Protein AF-A0A1F7IDF3-F1 (afdb_monomer)

pLDDT: mean 86.46, std 14.97, range [34.62, 97.94]

Radius of gyration: 19.59 Å; Cα contacts (8 Å, |Δi|>4): 102; chains: 1; bounding box: 46×34×52 Å

Solvent-accessible surface area (backbone atoms only — not comparable to full-atom values): 6816 Å² total; per-residue (Å²): 136,80,85,79,77,72,81,76,72,79,86,54,72,82,80,49,57,68,69,58,49,50,60,48,67,75,66,58,56,60,49,77,40,57,57,42,55,68,70,51,18,55,58,47,17,60,77,42,72,63,75,46,52,40,68,56,39,48,61,40,50,91,52,31,35,45,35,27,45,48,55,98,88,42,69,49,77,63,46,79,49,73,57,82,72,83,75,90,77,84,68,91,49,61,66,59,52,54,51,53,47,42,72,75,70,50,72,89,126

Mean predicted aligned error: 9.03 Å

Foldseek 3Di:
DDPPPPPPPQDALVVDDPVVSCVCLVPDQKDKAAAHDLRNLVVVCVSLVVPDHSVRSNPHDVQKMWMWHQDPNDIDRIDIDGHDDDPPDDDPCVVVVVVVCCVVPNDDD

Nearest PDB structures (foldseek):
  7wrx-assembly1_J  TM=6.815E-01  e=1.383E+00  Deinococcus radiodurans
  4kft-assembly1_A  TM=6.205E-01  e=7.708E-01  Sulfolobus turreted icosahedral virus 2
  1vgg-assembly1_F  TM=3.070E-01  e=1.575E+00  Thermus thermophilus HB8
  3fqj-assembly1_A  TM=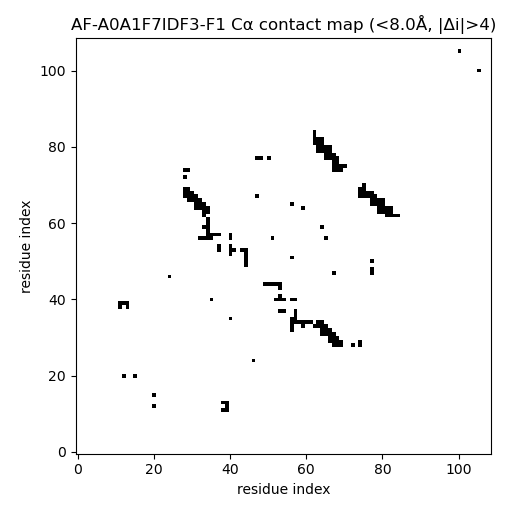3.968E-01  e=2.827E+00  Mus musculus
  8rkv-assembly1_R  TM=2.920E-01  e=4.174E+00  Scytonema hofmannii

Structure (mmCIF, N/CA/C/O backbone):
data_AF-A0A1F7IDF3-F1
#
_entry.id   AF-A0A1F7IDF3-F1
#
loop_
_atom_site.group_PDB
_atom_site.id
_atom_site.type_symbol
_atom_site.label_atom_id
_atom_site.label_alt_id
_atom_site.label_comp_id
_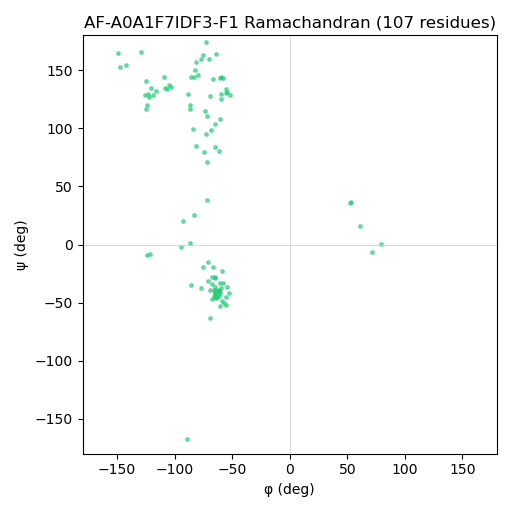atom_site.label_asym_id
_atom_site.label_entity_id
_atom_site.label_seq_id
_atom_site.pdbx_PDB_ins_code
_atom_site.Cartn_x
_atom_site.Cartn_y
_atom_site.Cartn_z
_atom_site.occupancy
_atom_site.B_iso_or_equiv
_atom_site.auth_seq_id
_atom_site.auth_comp_id
_atom_site.auth_asym_id
_atom_site.auth_atom_id
_atom_site.pdbx_PDB_model_num
ATOM 1 N N . MET A 1 1 ? -26.137 -0.346 21.842 1.00 35.53 1 MET A N 1
ATOM 2 C CA . MET A 1 1 ? -26.008 -0.117 20.389 1.00 35.53 1 MET A CA 1
ATOM 3 C C . MET A 1 1 ? -25.237 1.184 20.217 1.00 35.53 1 MET A C 1
ATOM 5 O O . MET A 1 1 ? -25.797 2.235 20.478 1.00 35.53 1 MET A O 1
ATOM 9 N N . PHE A 1 2 ? -23.928 1.124 19.957 1.00 34.62 2 PHE A N 1
ATOM 10 C CA . PHE A 1 2 ? -23.148 2.332 19.661 1.00 34.62 2 PHE A CA 1
ATOM 11 C C . PHE A 1 2 ? -23.269 2.585 18.158 1.00 34.62 2 PHE A C 1
ATOM 13 O O . PHE A 1 2 ? -22.876 1.697 17.397 1.00 34.62 2 PHE A O 1
ATOM 20 N N . PRO A 1 3 ? -23.807 3.729 17.709 1.00 42.53 3 PRO A N 1
ATOM 21 C CA . PRO A 1 3 ? -23.742 4.086 16.307 1.00 42.53 3 PRO A CA 1
ATOM 22 C C . PRO A 1 3 ? -22.290 4.482 16.040 1.00 42.53 3 PRO A C 1
ATOM 24 O O . PRO A 1 3 ? -21.857 5.589 16.343 1.00 42.53 3 PRO A O 1
ATOM 27 N N . CYS A 1 4 ? -21.492 3.535 15.552 1.00 42.75 4 CYS A N 1
ATOM 28 C CA . CYS A 1 4 ? -20.179 3.838 15.008 1.00 42.75 4 CYS A CA 1
ATOM 29 C C . CYS A 1 4 ? -20.417 4.485 13.642 1.00 42.75 4 CYS A C 1
ATOM 31 O O . CYS A 1 4 ? -20.363 3.820 12.610 1.00 42.75 4 CYS A O 1
ATOM 33 N N . GLY A 1 5 ? -20.763 5.773 13.657 1.00 45.16 5 GLY A N 1
ATOM 34 C CA . GLY A 1 5 ? -20.635 6.635 12.494 1.00 45.16 5 GLY A CA 1
ATOM 35 C C . GLY A 1 5 ? -19.150 6.741 12.187 1.00 45.16 5 GLY A C 1
ATOM 36 O O . GLY A 1 5 ? -18.471 7.635 12.684 1.00 45.16 5 GLY A O 1
ATOM 37 N N . ARG A 1 6 ? -18.622 5.761 11.450 1.00 46.44 6 ARG A N 1
ATOM 38 C CA . ARG A 1 6 ? -17.341 5.916 10.779 1.00 46.44 6 ARG A CA 1
ATOM 39 C C . ARG A 1 6 ? -17.597 6.938 9.690 1.00 46.44 6 ARG A C 1
ATOM 41 O O . ARG A 1 6 ? -18.159 6.615 8.650 1.00 46.44 6 ARG A O 1
ATOM 48 N N . ASP A 1 7 ? -17.231 8.174 9.990 1.00 39.81 7 ASP A N 1
ATOM 49 C CA . ASP A 1 7 ? -16.942 9.185 8.989 1.00 39.81 7 ASP A CA 1
ATOM 50 C C . ASP A 1 7 ? -15.750 8.634 8.190 1.00 39.81 7 ASP A C 1
ATOM 52 O O . ASP A 1 7 ? -14.586 8.856 8.522 1.00 39.81 7 ASP A O 1
ATOM 56 N N . HIS A 1 8 ? -16.048 7.737 7.245 1.00 51.16 8 HIS A N 1
ATOM 57 C CA . HIS A 1 8 ? -15.093 7.126 6.334 1.00 51.16 8 HIS A CA 1
ATOM 58 C C . HIS A 1 8 ? -14.675 8.209 5.349 1.00 51.16 8 HIS A C 1
ATOM 60 O O . HIS A 1 8 ? -15.079 8.207 4.192 1.00 51.16 8 HIS A O 1
ATOM 66 N N . ARG A 1 9 ? -13.899 9.183 5.824 1.00 50.22 9 ARG A N 1
ATOM 67 C CA . ARG A 1 9 ? -13.144 10.028 4.918 1.00 50.22 9 ARG A CA 1
ATOM 68 C C . ARG A 1 9 ? -12.141 9.114 4.242 1.00 50.22 9 ARG A C 1
ATOM 70 O O . ARG A 1 9 ? -11.180 8.669 4.867 1.00 50.22 9 ARG A O 1
ATOM 77 N N . GLU A 1 10 ? -12.435 8.772 2.998 1.00 61.22 10 GLU A N 1
ATOM 78 C CA . GLU A 1 10 ? -11.466 8.161 2.107 1.00 61.22 10 GLU A CA 1
ATOM 79 C C . GLU A 1 10 ? -10.322 9.167 1.961 1.00 61.22 10 GLU A C 1
ATOM 81 O O . GLU A 1 10 ? -10.489 10.265 1.422 1.00 61.22 10 GLU A O 1
ATOM 86 N N . LEU A 1 11 ? -9.190 8.835 2.579 1.00 68.38 11 LEU A N 1
ATOM 87 C CA . LEU A 1 11 ? -7.961 9.600 2.456 1.00 68.38 11 LEU A CA 1
ATOM 88 C C . LEU A 1 11 ? -7.410 9.315 1.064 1.00 68.38 11 LEU A C 1
ATOM 90 O O . LEU A 1 11 ? -7.058 8.176 0.773 1.00 68.38 11 LEU A O 1
ATOM 94 N N . GLN A 1 12 ? -7.375 10.346 0.229 1.00 77.12 12 GLN A N 1
ATOM 95 C CA . GLN A 1 12 ? -6.849 10.286 -1.132 1.00 77.12 12 GLN A CA 1
ATOM 96 C C . GLN A 1 12 ? -5.535 11.054 -1.181 1.00 77.12 12 GLN A C 1
ATOM 98 O O . GLN A 1 12 ? -5.400 12.101 -0.540 1.00 77.12 12 GLN A O 1
ATOM 103 N N . VAL A 1 13 ? -4.584 10.574 -1.974 1.00 83.75 13 VAL A N 1
ATOM 104 C CA . VAL A 1 13 ? -3.277 11.220 -2.154 1.00 83.75 13 VAL A CA 1
ATOM 105 C C . VAL A 1 13 ? -3.446 12.628 -2.735 1.00 83.75 13 VAL A C 1
ATOM 107 O O . VAL A 1 13 ? -2.733 13.547 -2.339 1.00 83.75 13 VAL A O 1
ATOM 110 N N . GLU A 1 14 ? -4.456 12.831 -3.585 1.00 82.62 14 GLU A N 1
ATOM 111 C CA . GLU A 1 14 ? -4.803 14.125 -4.195 1.00 82.62 14 GLU A CA 1
ATOM 112 C C . GLU A 1 14 ? -5.132 15.238 -3.189 1.00 82.62 14 GLU A C 1
ATOM 114 O O . GLU A 1 14 ? -5.035 16.415 -3.529 1.00 82.62 14 GLU A O 1
ATOM 119 N N . GLN A 1 15 ? -5.525 14.897 -1.957 1.00 85.38 15 GLN A N 1
ATOM 120 C CA . GLN A 1 15 ? -5.815 15.894 -0.917 1.00 85.38 15 GLN A CA 1
ATOM 121 C C . GLN A 1 15 ? -4.543 16.590 -0.408 1.00 85.38 15 GLN A C 1
ATOM 123 O O . GLN A 1 15 ? -4.634 17.620 0.260 1.00 85.38 15 GLN A O 1
ATOM 128 N N . LEU A 1 16 ? -3.366 16.030 -0.700 1.00 87.88 16 LEU A N 1
ATOM 129 C CA . LEU A 1 16 ? -2.074 16.615 -0.367 1.00 87.88 16 LEU A CA 1
ATOM 130 C C . LEU A 1 16 ? -1.635 17.597 -1.455 1.00 87.88 16 LEU A C 1
ATOM 132 O O . LEU A 1 16 ? -1.817 17.351 -2.646 1.00 87.88 16 LEU A O 1
ATOM 136 N N . GLU A 1 17 ? -0.979 18.684 -1.058 1.00 92.50 17 GLU A N 1
ATOM 137 C CA . GLU A 1 17 ? -0.333 19.592 -2.008 1.00 92.50 17 GLU A CA 1
ATOM 138 C C . GLU A 1 17 ? 0.740 18.856 -2.827 1.00 92.50 17 GLU A C 1
ATOM 140 O O . GLU A 1 17 ? 1.454 17.991 -2.314 1.00 92.50 17 GLU A O 1
ATOM 145 N N . LEU A 1 18 ? 0.890 19.216 -4.106 1.00 89.81 18 LEU A N 1
ATOM 146 C CA . LEU A 1 18 ? 1.792 18.521 -5.038 1.00 89.81 18 LEU A CA 1
ATOM 147 C C . LEU A 1 18 ? 3.253 18.486 -4.568 1.00 89.81 18 LEU A C 1
ATOM 149 O O . LEU A 1 18 ? 3.965 17.522 -4.844 1.00 89.81 18 LEU A O 1
ATOM 153 N N . GLU A 1 19 ? 3.718 19.525 -3.875 1.00 93.06 19 GLU A N 1
ATOM 154 C CA . GLU A 1 19 ? 5.073 19.567 -3.317 1.00 93.06 19 GLU A CA 1
ATOM 155 C C . GLU A 1 19 ? 5.266 18.494 -2.240 1.00 93.06 19 GLU A C 1
ATOM 157 O O . GLU A 1 19 ? 6.266 17.776 -2.250 1.00 93.06 19 GLU A O 1
ATOM 162 N N . ILE A 1 20 ? 4.264 18.318 -1.376 1.00 91.62 20 ILE A N 1
ATOM 163 C CA . ILE A 1 20 ? 4.262 17.295 -0.328 1.00 91.62 20 ILE A CA 1
ATOM 164 C C . ILE A 1 20 ? 4.228 15.903 -0.958 1.00 91.62 20 ILE A C 1
ATOM 166 O O . ILE A 1 20 ? 5.006 15.039 -0.560 1.00 91.62 20 ILE A O 1
ATOM 170 N N . GLN A 1 21 ? 3.383 15.689 -1.972 1.00 90.38 21 GLN A N 1
ATOM 171 C CA . GLN A 1 21 ? 3.331 14.410 -2.686 1.00 90.38 21 GLN A CA 1
ATOM 172 C C . GLN A 1 21 ? 4.704 14.045 -3.263 1.00 90.38 21 GLN A C 1
ATOM 174 O O . GLN A 1 21 ? 5.220 12.962 -2.994 1.00 90.38 21 GLN A O 1
ATOM 179 N N . LYS A 1 22 ? 5.343 14.973 -3.989 1.00 90.50 22 LYS A N 1
ATOM 180 C CA . LYS A 1 22 ? 6.683 14.767 -4.560 1.00 90.50 22 LYS A CA 1
ATOM 181 C C . LYS A 1 22 ? 7.736 14.496 -3.488 1.00 90.50 22 LYS A C 1
ATOM 183 O O . LYS A 1 22 ? 8.577 13.623 -3.678 1.00 90.50 22 LYS A O 1
ATOM 188 N N . ALA A 1 23 ? 7.692 15.219 -2.371 1.00 92.88 23 ALA A N 1
ATOM 189 C CA . ALA A 1 23 ? 8.626 15.023 -1.267 1.00 92.88 23 ALA A CA 1
ATOM 190 C C . ALA A 1 23 ? 8.471 13.641 -0.609 1.00 92.88 23 ALA A C 1
ATOM 192 O O . ALA A 1 23 ? 9.472 13.039 -0.218 1.00 92.88 23 ALA A O 1
ATOM 193 N N . ILE A 1 24 ? 7.240 13.131 -0.508 1.00 90.56 24 ILE A N 1
ATOM 194 C CA . ILE A 1 24 ? 6.957 11.786 0.000 1.00 90.56 24 ILE A CA 1
ATOM 195 C C . ILE A 1 24 ? 7.453 10.743 -1.007 1.00 90.56 24 ILE A C 1
ATOM 197 O O . ILE A 1 24 ? 8.378 9.995 -0.697 1.00 90.56 24 ILE A O 1
ATOM 201 N N . PHE A 1 25 ? 6.904 10.715 -2.223 1.00 89.94 25 PHE A N 1
ATOM 202 C CA . PHE A 1 25 ? 7.216 9.663 -3.198 1.00 89.94 25 PHE A CA 1
ATOM 203 C C . PHE A 1 25 ? 8.675 9.680 -3.668 1.00 89.94 25 PHE A C 1
ATOM 205 O O . PHE A 1 25 ? 9.249 8.624 -3.909 1.00 89.94 25 PHE A O 1
ATOM 212 N N . GLY A 1 26 ? 9.331 10.844 -3.684 1.00 87.50 26 GLY A N 1
ATOM 213 C CA . GLY A 1 26 ? 10.754 10.945 -4.013 1.00 87.50 26 GLY A CA 1
ATOM 214 C C . GLY A 1 26 ? 11.699 10.296 -2.994 1.00 87.50 26 GLY A C 1
ATOM 215 O O . GLY A 1 26 ? 12.844 10.013 -3.337 1.00 87.50 26 GLY A O 1
ATOM 216 N N . ASN A 1 27 ? 11.245 10.052 -1.758 1.00 88.88 27 ASN A N 1
ATOM 217 C CA . ASN A 1 27 ? 12.083 9.529 -0.669 1.00 88.88 27 ASN A CA 1
ATOM 218 C C . ASN A 1 27 ? 11.584 8.201 -0.077 1.00 88.88 27 ASN A C 1
ATOM 220 O O . ASN A 1 27 ? 12.269 7.598 0.754 1.00 88.88 27 ASN A O 1
ATOM 224 N N . VAL A 1 28 ? 10.391 7.740 -0.454 1.00 89.69 28 VAL A N 1
ATOM 225 C CA . VAL A 1 28 ? 9.834 6.483 0.055 1.00 89.69 28 VAL A CA 1
ATOM 226 C C . VAL A 1 28 ? 10.599 5.300 -0.541 1.00 89.69 28 VAL A C 1
ATOM 228 O O . VAL A 1 28 ? 10.485 4.98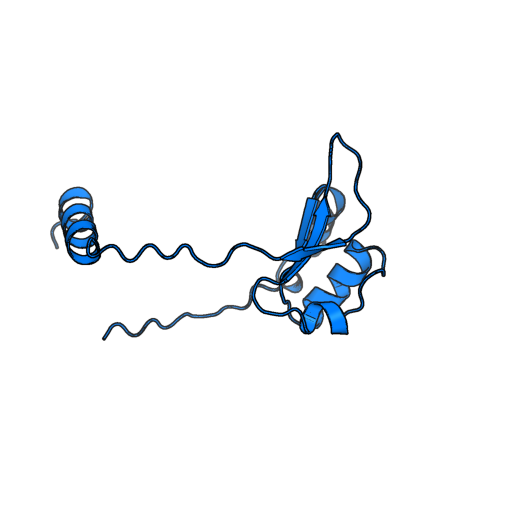8 -1.722 1.00 89.69 28 VAL A O 1
ATOM 231 N N . GLY A 1 29 ? 11.367 4.609 0.306 1.00 88.88 29 GLY A N 1
ATOM 232 C CA . GLY A 1 29 ? 12.082 3.390 -0.086 1.00 88.88 29 GLY A CA 1
ATOM 233 C C . GLY A 1 29 ? 11.179 2.155 -0.173 1.00 88.88 29 GLY A C 1
ATOM 234 O O . GLY A 1 29 ? 11.349 1.328 -1.063 1.00 88.88 29 GLY A O 1
ATOM 235 N N . SER A 1 30 ? 10.206 2.034 0.733 1.00 94.81 30 SER A N 1
ATOM 236 C CA . SER A 1 30 ? 9.268 0.908 0.767 1.00 94.81 30 SER A CA 1
ATOM 237 C C . SER A 1 30 ? 7.833 1.401 0.655 1.00 94.81 30 SER A C 1
ATOM 239 O O . SER A 1 30 ? 7.402 2.228 1.455 1.00 94.81 30 SER A O 1
ATOM 241 N N . LEU A 1 31 ? 7.084 0.852 -0.294 1.00 95.38 31 LEU A N 1
ATOM 242 C CA . LEU A 1 31 ? 5.693 1.177 -0.567 1.00 95.38 31 LEU A CA 1
ATOM 243 C C . LEU A 1 31 ? 4.828 -0.077 -0.422 1.00 95.38 31 LEU A C 1
ATOM 245 O O . LEU A 1 31 ? 5.171 -1.141 -0.936 1.00 95.38 31 LEU A O 1
ATOM 249 N N . ILE A 1 32 ? 3.696 0.067 0.260 1.00 96.31 32 ILE A N 1
ATOM 250 C CA . ILE A 1 32 ? 2.646 -0.946 0.360 1.00 96.31 32 ILE A CA 1
ATOM 251 C C . ILE A 1 32 ? 1.325 -0.318 -0.071 1.00 96.31 32 ILE A C 1
ATOM 253 O O . ILE A 1 32 ? 0.947 0.735 0.437 1.00 96.31 32 ILE A O 1
ATOM 257 N N . SER A 1 33 ? 0.621 -0.976 -0.986 1.00 95.62 33 SER A N 1
ATOM 258 C CA . SER A 1 33 ? -0.729 -0.603 -1.398 1.00 95.62 33 SER A CA 1
ATOM 259 C C . SER A 1 33 ? -1.688 -1.739 -1.086 1.00 95.62 33 SER A C 1
ATOM 261 O O . SER A 1 33 ? -1.454 -2.875 -1.489 1.00 95.62 33 SER A O 1
ATOM 263 N N . PHE A 1 34 ? -2.776 -1.418 -0.394 1.00 95.50 34 PHE A N 1
ATOM 264 C CA . PHE A 1 34 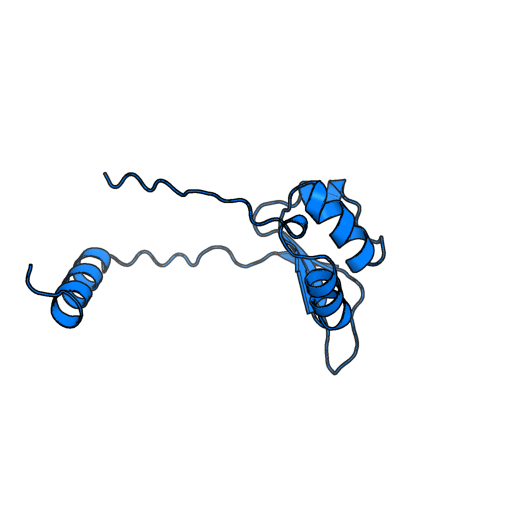? -3.972 -2.261 -0.338 1.00 95.50 34 PHE A CA 1
ATOM 265 C C . PHE A 1 34 ? -4.898 -1.870 -1.496 1.00 95.50 34 PHE A C 1
ATOM 267 O O .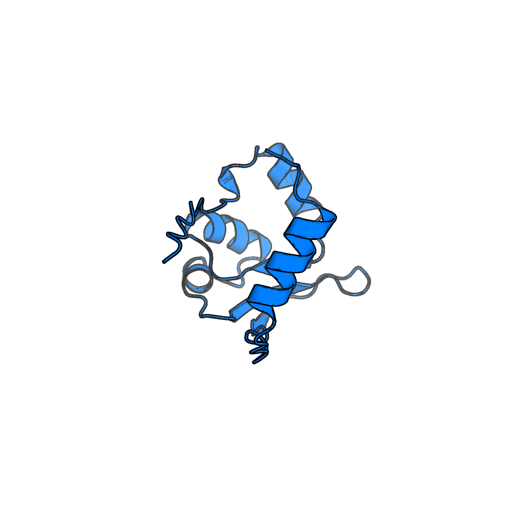 PHE A 1 34 ? -4.484 -1.130 -2.391 1.00 95.50 34 PHE A O 1
ATOM 274 N N . VAL A 1 35 ? -6.149 -2.331 -1.469 1.00 95.00 35 VAL A N 1
ATOM 275 C CA . VAL A 1 35 ? -7.188 -1.796 -2.353 1.00 95.00 35 VAL A CA 1
ATOM 276 C C . VAL A 1 35 ? -7.302 -0.281 -2.184 1.00 95.00 35 VAL A C 1
ATOM 278 O O . VAL A 1 35 ? -7.387 0.235 -1.066 1.00 95.00 35 VAL A O 1
ATOM 281 N N . VAL A 1 36 ? -7.283 0.420 -3.309 1.00 93.94 36 VAL A N 1
ATOM 282 C CA . VAL A 1 36 ? -7.343 1.882 -3.403 1.00 93.94 36 VAL A CA 1
ATOM 283 C C . VAL A 1 36 ? -8.424 2.300 -4.396 1.00 93.94 36 VAL A C 1
ATOM 285 O O . VAL A 1 36 ? -8.927 1.481 -5.164 1.00 93.94 36 VAL A O 1
ATOM 288 N N . GLY A 1 37 ? -8.802 3.579 -4.383 1.00 92.75 37 GLY A N 1
ATOM 289 C CA . GLY A 1 37 ? -9.689 4.143 -5.400 1.00 92.75 37 GLY A CA 1
ATOM 290 C C . GLY A 1 37 ? -8.971 4.370 -6.735 1.00 92.75 37 GLY A C 1
ATOM 291 O O . GLY A 1 37 ? -7.747 4.455 -6.783 1.00 92.75 37 GLY A O 1
ATOM 292 N N . ALA A 1 38 ? -9.739 4.539 -7.818 1.00 90.94 38 ALA A N 1
ATOM 293 C CA . ALA A 1 38 ? -9.201 4.716 -9.176 1.00 90.94 38 ALA A CA 1
ATOM 294 C C . ALA A 1 38 ? -8.188 5.870 -9.297 1.00 90.94 38 ALA A C 1
ATOM 296 O O . ALA A 1 38 ? -7.191 5.756 -9.998 1.00 90.94 38 ALA A O 1
ATOM 297 N N . ARG A 1 39 ? -8.408 6.971 -8.570 1.00 89.88 39 ARG A N 1
ATOM 298 C CA . ARG A 1 39 ? -7.511 8.135 -8.610 1.00 89.88 39 ARG A CA 1
ATOM 299 C C . ARG A 1 39 ? -6.142 7.851 -7.999 1.00 89.88 39 ARG A C 1
ATOM 301 O O . ARG A 1 39 ? -5.122 8.149 -8.610 1.00 89.88 39 ARG A O 1
ATOM 308 N N . ASP A 1 40 ? -6.119 7.230 -6.822 1.00 93.25 40 ASP A N 1
ATOM 309 C CA . ASP A 1 40 ? -4.865 6.840 -6.173 1.00 93.25 40 ASP A CA 1
ATOM 310 C C . ASP A 1 40 ? -4.164 5.724 -6.967 1.00 93.25 40 ASP A C 1
ATOM 312 O O . ASP A 1 40 ? -2.939 5.713 -7.068 1.00 93.25 40 ASP A O 1
ATOM 316 N N . ALA A 1 41 ? -4.932 4.822 -7.591 1.00 94.75 41 ALA A N 1
ATOM 317 C CA . ALA A 1 41 ? -4.406 3.759 -8.446 1.00 94.75 41 ALA A CA 1
ATOM 318 C C . ALA A 1 41 ? -3.614 4.305 -9.647 1.00 94.75 41 ALA A C 1
ATOM 320 O O . ALA A 1 41 ? -2.574 3.742 -9.998 1.00 94.75 41 ALA A O 1
ATOM 321 N N . HIS A 1 42 ? -4.057 5.420 -10.236 1.00 93.69 42 HIS A N 1
ATOM 322 C CA . HIS A 1 42 ? -3.343 6.086 -11.327 1.00 93.69 42 HIS A CA 1
ATOM 323 C C . HIS A 1 42 ? -1.929 6.509 -10.909 1.00 93.69 42 HIS A C 1
ATOM 325 O O . HIS A 1 42 ? -0.953 6.181 -11.579 1.00 93.69 42 HIS A O 1
ATOM 331 N N . LEU A 1 43 ? -1.795 7.168 -9.754 1.00 92.94 43 LEU A N 1
ATOM 332 C CA . LEU A 1 43 ? -0.493 7.576 -9.214 1.00 92.94 43 LEU A CA 1
ATOM 333 C C . LEU A 1 43 ? 0.379 6.362 -8.864 1.00 92.94 43 LEU A C 1
ATOM 335 O O . LEU A 1 43 ? 1.562 6.313 -9.197 1.00 92.94 43 LEU A O 1
ATOM 339 N N . LEU A 1 44 ? -0.219 5.360 -8.219 1.00 94.88 44 LEU A N 1
ATOM 340 C CA . LEU A 1 44 ? 0.489 4.167 -7.763 1.00 94.88 44 LEU A CA 1
ATOM 341 C C . LEU A 1 44 ? 0.995 3.289 -8.911 1.00 94.88 44 LEU A C 1
ATOM 343 O O . LEU A 1 44 ? 2.024 2.636 -8.754 1.00 94.88 44 LEU A O 1
ATOM 347 N N . THR A 1 45 ? 0.330 3.305 -10.067 1.00 95.38 45 THR A N 1
ATOM 348 C CA . THR A 1 45 ? 0.797 2.608 -11.277 1.00 95.38 45 THR A CA 1
ATOM 349 C C . THR A 1 45 ? 2.216 3.052 -11.648 1.00 95.38 45 THR A C 1
ATOM 351 O O . THR A 1 45 ? 3.087 2.211 -11.873 1.00 95.38 45 THR A O 1
ATOM 354 N N . PHE A 1 46 ? 2.497 4.359 -11.613 1.00 93.25 46 PHE A N 1
ATOM 355 C CA . PHE A 1 46 ? 3.838 4.890 -11.881 1.00 93.25 46 PHE A CA 1
ATOM 356 C C . PHE A 1 46 ? 4.834 4.546 -10.770 1.00 93.25 46 PHE A C 1
ATOM 358 O O . PHE A 1 46 ? 5.973 4.170 -11.049 1.00 93.25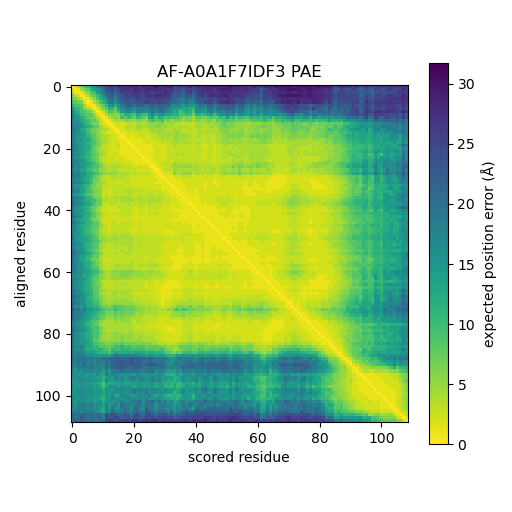 46 PHE A O 1
ATOM 365 N N . GLU A 1 47 ? 4.404 4.595 -9.509 1.00 93.75 47 GLU A N 1
ATOM 366 C CA . GLU A 1 47 ? 5.251 4.213 -8.373 1.00 93.75 47 GLU A CA 1
ATOM 367 C C . GLU A 1 47 ? 5.636 2.727 -8.381 1.00 93.75 47 GLU A C 1
ATOM 369 O O . GLU A 1 47 ? 6.709 2.352 -7.891 1.00 93.75 47 GLU A O 1
ATOM 374 N N . PHE A 1 48 ? 4.796 1.879 -8.972 1.00 95.56 48 PHE A N 1
ATOM 375 C CA . PHE A 1 48 ? 5.070 0.467 -9.224 1.00 95.56 48 PHE A CA 1
ATOM 376 C C . PHE A 1 48 ? 5.664 0.201 -10.616 1.00 95.56 48 PHE A C 1
ATOM 378 O O . PHE A 1 48 ? 5.628 -0.937 -11.085 1.00 95.56 48 PHE A O 1
ATOM 385 N N . ALA A 1 49 ? 6.249 1.220 -11.255 1.00 93.38 49 ALA A N 1
ATOM 386 C CA . ALA A 1 49 ? 6.937 1.114 -12.542 1.00 93.38 49 ALA A CA 1
ATOM 387 C C . ALA A 1 49 ? 6.082 0.457 -13.645 1.00 93.38 49 ALA A C 1
ATOM 389 O O . ALA A 1 49 ? 6.599 -0.311 -14.453 1.00 93.38 49 ALA A O 1
ATOM 390 N N . GLU A 1 50 ? 4.772 0.729 -13.639 1.00 95.06 50 GLU A N 1
ATOM 391 C CA . GLU A 1 50 ? 3.784 0.237 -14.611 1.00 95.06 50 GLU A CA 1
ATOM 392 C C . GLU A 1 50 ? 3.638 -1.298 -14.664 1.00 95.06 50 GLU A C 1
ATOM 394 O O . GLU A 1 50 ? 3.048 -1.840 -15.595 1.00 95.06 50 GLU A O 1
ATOM 399 N N . ILE A 1 51 ? 4.134 -2.019 -13.648 1.00 96.50 51 ILE A N 1
ATOM 400 C CA . ILE A 1 51 ? 3.977 -3.482 -13.544 1.00 96.50 51 ILE A CA 1
ATOM 401 C C . ILE A 1 51 ? 2.527 -3.869 -13.226 1.00 96.50 51 ILE A C 1
ATOM 403 O O . ILE A 1 51 ? 2.071 -4.928 -13.651 1.00 96.50 51 ILE A O 1
ATOM 407 N N . TYR A 1 52 ? 1.816 -3.018 -12.483 1.00 96.62 52 TYR A N 1
ATOM 408 C CA . TYR A 1 52 ? 0.419 -3.217 -12.103 1.00 96.62 52 TYR A CA 1
ATOM 409 C C . TYR A 1 52 ? -0.440 -2.126 -12.714 1.00 96.62 52 TYR A C 1
ATOM 411 O O . TYR A 1 52 ? -0.121 -0.945 -12.588 1.00 96.62 52 TYR A O 1
ATOM 419 N N . SER A 1 53 ? -1.546 -2.523 -13.333 1.00 96.94 53 SER A N 1
ATOM 420 C CA . SER A 1 53 ? -2.535 -1.592 -13.865 1.00 96.94 53 SER A CA 1
ATOM 421 C C . SER A 1 53 ? -3.423 -0.999 -12.769 1.00 96.94 53 SER A C 1
ATOM 423 O O . SER A 1 53 ? -3.627 -1.595 -11.708 1.00 96.94 53 SER A O 1
ATOM 425 N N . GLU A 1 54 ? -4.049 0.142 -13.064 1.00 96.69 54 GLU A N 1
ATOM 426 C CA . GLU A 1 54 ? -5.051 0.749 -12.181 1.00 96.69 54 GLU A CA 1
ATOM 427 C C . GLU A 1 54 ? -6.161 -0.245 -11.812 1.00 96.69 54 GLU A C 1
ATOM 429 O O . GLU A 1 54 ? -6.549 -0.343 -10.649 1.00 96.69 54 GLU A O 1
ATOM 434 N N . ASN A 1 55 ? -6.624 -1.031 -12.793 1.00 96.94 55 ASN A N 1
ATOM 435 C CA . ASN A 1 55 ? -7.669 -2.038 -12.609 1.00 96.94 55 ASN A CA 1
ATOM 436 C C . ASN A 1 55 ? -7.259 -3.128 -11.613 1.00 96.94 55 ASN A C 1
ATOM 438 O O . ASN A 1 55 ? -8.073 -3.544 -10.793 1.00 96.94 55 ASN A O 1
ATOM 442 N N . GLU A 1 56 ? -6.005 -3.576 -11.655 1.00 96.62 56 GLU A N 1
ATOM 443 C CA . GLU A 1 56 ? -5.501 -4.560 -10.698 1.00 96.62 56 GLU A CA 1
ATOM 444 C C . GLU A 1 56 ? -5.485 -3.980 -9.283 1.00 96.62 56 GLU A C 1
ATOM 446 O O . GLU A 1 56 ? -6.001 -4.614 -8.364 1.00 96.62 56 GLU A O 1
ATOM 451 N N . LEU A 1 57 ? -5.010 -2.741 -9.118 1.00 96.75 57 LEU A N 1
ATOM 452 C CA . LEU A 1 57 ? -4.921 -2.069 -7.817 1.00 96.75 57 LEU A CA 1
ATOM 453 C C . LEU A 1 57 ? -6.295 -1.790 -7.181 1.00 96.75 57 LEU A C 1
ATOM 455 O O . LEU A 1 57 ? -6.459 -1.971 -5.972 1.00 96.75 57 LEU A O 1
ATOM 459 N N . VAL A 1 58 ? -7.302 -1.397 -7.970 1.00 96.69 58 VAL A N 1
ATOM 460 C CA . VAL A 1 58 ? -8.678 -1.190 -7.464 1.00 96.69 58 VAL A CA 1
ATOM 461 C C . VAL A 1 58 ? -9.423 -2.500 -7.202 1.00 96.69 58 VAL A C 1
ATOM 463 O O . VAL A 1 58 ? -10.422 -2.508 -6.485 1.00 96.69 58 VAL A O 1
ATOM 466 N N . SER A 1 59 ? -8.963 -3.608 -7.791 1.00 96.44 59 SER A N 1
ATOM 467 C CA . SER A 1 59 ? -9.589 -4.928 -7.654 1.00 96.44 59 SER A CA 1
ATOM 468 C C . SER A 1 59 ? -8.980 -5.799 -6.554 1.00 96.44 59 SER A C 1
ATOM 470 O O . SER A 1 59 ? -9.487 -6.898 -6.320 1.00 96.44 59 SER A O 1
ATOM 472 N N . LEU A 1 60 ? -7.931 -5.318 -5.870 1.00 96.44 60 LEU A N 1
ATOM 473 C CA . LEU A 1 60 ? -7.262 -6.053 -4.797 1.00 96.44 60 LEU A CA 1
ATOM 474 C C . LEU A 1 60 ? -8.267 -6.553 -3.754 1.00 96.44 60 LEU A C 1
ATOM 476 O O . LEU A 1 60 ? -9.093 -5.810 -3.215 1.00 96.44 60 LEU A O 1
ATOM 480 N N . GLY A 1 61 ? -8.173 -7.844 -3.458 1.00 95.00 61 GLY A N 1
ATOM 481 C CA . GLY A 1 61 ? -9.015 -8.513 -2.495 1.00 95.00 61 GLY A CA 1
ATOM 482 C C . GLY A 1 61 ? -8.684 -8.145 -1.053 1.00 95.00 61 GLY A C 1
ATOM 483 O O . GLY A 1 61 ? -7.709 -7.471 -0.709 1.00 95.00 61 GLY A O 1
ATOM 484 N N . LYS A 1 62 ? -9.518 -8.648 -0.143 1.00 91.88 62 LYS A N 1
ATOM 485 C CA . LYS A 1 62 ? -9.277 -8.496 1.290 1.00 91.88 62 LYS A CA 1
ATOM 486 C C . LYS A 1 62 ? -7.939 -9.141 1.655 1.00 91.88 62 LYS A C 1
ATOM 488 O O . LYS A 1 62 ? -7.732 -10.317 1.380 1.00 91.88 62 LYS A O 1
ATOM 493 N N . TYR A 1 63 ? -7.106 -8.383 2.365 1.00 93.69 63 TYR A N 1
ATOM 494 C CA . TYR A 1 63 ? -5.751 -8.760 2.779 1.00 93.69 63 TYR A CA 1
ATOM 495 C C . TYR A 1 63 ? -4.714 -8.806 1.657 1.00 93.69 63 TYR A C 1
ATOM 497 O O . TYR A 1 63 ? -3.540 -8.967 1.979 1.00 93.69 63 TYR A O 1
ATOM 505 N N . GLU A 1 64 ? -5.099 -8.635 0.395 1.00 96.81 64 GLU A N 1
ATOM 506 C CA . GLU A 1 64 ? -4.157 -8.568 -0.719 1.00 96.81 64 GLU A CA 1
ATOM 507 C C . GLU A 1 64 ? -3.519 -7.185 -0.808 1.00 96.81 64 GLU A C 1
ATOM 509 O O . GLU A 1 64 ? -4.129 -6.163 -0.481 1.00 96.81 64 GLU A O 1
ATOM 514 N N . THR A 1 65 ? -2.255 -7.174 -1.216 1.00 97.38 65 THR A N 1
ATOM 515 C CA . THR A 1 65 ? -1.420 -5.980 -1.286 1.00 97.38 65 THR A CA 1
ATOM 516 C C . THR A 1 65 ? -0.430 -6.076 -2.433 1.00 97.38 65 THR A C 1
ATOM 518 O O . THR A 1 65 ? 0.014 -7.174 -2.769 1.00 97.38 65 THR A O 1
ATOM 521 N N . VAL A 1 66 ? -0.024 -4.928 -2.967 1.00 97.94 66 VAL A N 1
ATOM 522 C CA . VAL A 1 66 ? 1.166 -4.793 -3.815 1.00 97.94 66 VAL A CA 1
ATOM 523 C C . VAL A 1 66 ? 2.255 -4.088 -3.013 1.00 97.94 66 VAL A C 1
ATOM 525 O O . VAL A 1 66 ? 1.995 -3.096 -2.327 1.00 97.94 66 VAL A O 1
ATOM 528 N N . LEU A 1 67 ? 3.475 -4.617 -3.075 1.00 96.56 67 LEU A N 1
ATOM 529 C CA . LEU A 1 67 ? 4.625 -4.156 -2.308 1.00 96.56 67 LEU A CA 1
ATOM 530 C C . LEU A 1 67 ? 5.789 -3.814 -3.223 1.00 96.56 67 LEU A C 1
ATOM 532 O O . LEU A 1 67 ? 6.106 -4.570 -4.132 1.00 96.56 67 LEU A O 1
ATOM 536 N N . LYS A 1 68 ? 6.501 -2.745 -2.895 1.00 95.50 68 LYS A N 1
ATOM 537 C CA . LYS A 1 68 ? 7.854 -2.444 -3.370 1.00 95.50 68 LYS A CA 1
ATOM 538 C C . LYS A 1 68 ? 8.698 -2.242 -2.120 1.00 95.50 68 LYS A C 1
ATOM 540 O O . LYS A 1 68 ? 8.383 -1.351 -1.341 1.00 95.50 68 LYS A O 1
ATOM 545 N N . LEU A 1 69 ? 9.701 -3.075 -1.864 1.00 95.75 69 LEU A N 1
ATOM 546 C CA . LEU A 1 69 ? 10.471 -3.011 -0.617 1.00 95.75 69 LEU A CA 1
ATOM 547 C C . LEU A 1 69 ? 11.871 -2.463 -0.865 1.00 95.75 69 LEU A C 1
ATOM 549 O O . LEU A 1 69 ? 12.563 -2.934 -1.758 1.00 95.75 69 LEU A O 1
ATOM 553 N N . SER A 1 70 ? 12.317 -1.537 -0.023 1.00 95.38 70 SER A N 1
ATOM 554 C CA . SER A 1 70 ? 13.734 -1.221 0.122 1.00 95.38 70 SER A CA 1
ATOM 555 C C . SER A 1 70 ? 14.358 -2.164 1.145 1.00 95.38 70 SER A C 1
ATOM 557 O O . SER A 1 70 ? 13.967 -2.184 2.314 1.00 95.38 70 SER A O 1
ATOM 559 N N . ILE A 1 71 ? 15.307 -2.971 0.681 1.00 93.12 71 ILE A N 1
ATOM 560 C CA . ILE A 1 71 ? 16.065 -3.944 1.464 1.00 93.12 71 ILE A CA 1
ATOM 561 C C . ILE A 1 71 ? 17.539 -3.598 1.270 1.00 93.12 71 ILE A C 1
ATOM 563 O O . ILE A 1 71 ? 18.022 -3.551 0.141 1.00 93.12 71 ILE A O 1
ATOM 567 N N . ASP A 1 72 ? 18.238 -3.289 2.363 1.00 92.19 72 ASP A N 1
ATOM 568 C CA . ASP A 1 72 ? 19.658 -2.904 2.359 1.00 92.19 72 ASP A CA 1
ATOM 569 C C . ASP A 1 72 ? 19.999 -1.762 1.378 1.00 92.19 72 ASP A C 1
ATOM 571 O O . ASP A 1 72 ? 21.058 -1.729 0.754 1.00 92.19 72 ASP A O 1
ATOM 575 N N . GLY A 1 73 ? 19.078 -0.802 1.227 1.00 86.75 73 GLY A N 1
ATOM 576 C CA . GLY A 1 73 ? 19.235 0.349 0.331 1.00 86.75 73 GLY A CA 1
ATOM 577 C C . GLY A 1 73 ? 18.954 0.053 -1.145 1.00 86.75 73 GLY A C 1
ATOM 578 O O . GLY A 1 73 ? 19.025 0.967 -1.965 1.00 86.75 73 GLY A O 1
ATOM 579 N N . MET A 1 74 ? 18.596 -1.185 -1.495 1.00 89.81 74 MET A N 1
ATOM 580 C CA . MET A 1 74 ? 18.147 -1.562 -2.833 1.00 89.81 74 MET A CA 1
ATOM 581 C C . MET A 1 74 ? 16.633 -1.730 -2.863 1.00 89.81 74 MET A C 1
ATOM 583 O O . MET A 1 74 ? 16.045 -2.357 -1.987 1.00 89.81 74 MET A O 1
ATOM 587 N N . THR A 1 75 ? 15.994 -1.186 -3.895 1.00 91.12 75 THR A N 1
ATOM 588 C CA . THR A 1 75 ? 14.546 -1.324 -4.079 1.00 91.12 75 THR A CA 1
ATOM 589 C C . THR A 1 75 ? 14.239 -2.594 -4.869 1.00 91.12 75 THR A C 1
ATOM 591 O O . THR A 1 75 ? 14.831 -2.831 -5.921 1.00 91.12 75 THR A O 1
ATOM 594 N N . SER A 1 76 ? 13.321 -3.415 -4.367 1.00 93.81 76 SER A N 1
ATOM 595 C CA . SER A 1 76 ? 12.842 -4.614 -5.044 1.00 93.81 76 SER A CA 1
ATOM 596 C C . SER A 1 76 ? 11.991 -4.257 -6.263 1.00 93.81 76 SER A C 1
ATOM 598 O O . SER A 1 76 ? 11.386 -3.186 -6.327 1.00 93.81 76 SER A O 1
ATOM 600 N N . ALA A 1 77 ? 11.847 -5.201 -7.194 1.00 94.69 77 ALA A N 1
ATOM 601 C CA . ALA A 1 77 ? 10.723 -5.145 -8.121 1.00 94.69 77 ALA A CA 1
ATOM 602 C C . ALA A 1 77 ? 9.403 -5.210 -7.322 1.00 94.69 77 ALA A C 1
ATOM 604 O O . ALA A 1 77 ? 9.361 -5.910 -6.307 1.00 94.69 77 ALA A O 1
ATOM 605 N N . PRO A 1 78 ? 8.351 -4.489 -7.732 1.00 96.56 78 PRO A N 1
ATOM 606 C CA . PRO A 1 78 ? 7.018 -4.632 -7.162 1.00 96.56 78 PRO A CA 1
ATOM 607 C C . PRO A 1 78 ? 6.481 -6.073 -7.221 1.00 96.56 78 PRO A C 1
ATOM 609 O O . PRO A 1 78 ? 6.549 -6.719 -8.265 1.00 96.56 78 PRO A O 1
ATOM 612 N N . PHE A 1 79 ? 5.921 -6.585 -6.125 1.00 96.81 79 PHE A N 1
ATOM 613 C CA . PHE A 1 79 ? 5.410 -7.959 -6.021 1.00 96.81 79 PHE A CA 1
ATOM 614 C C . PHE A 1 79 ? 4.118 -8.035 -5.187 1.00 96.81 79 PHE A C 1
ATOM 616 O O . PHE A 1 79 ? 3.895 -7.176 -4.326 1.00 96.81 79 PHE A O 1
ATOM 623 N N . PRO A 1 80 ? 3.255 -9.045 -5.411 1.00 97.06 80 PRO A N 1
ATOM 624 C CA . PRO A 1 80 ? 2.020 -9.192 -4.657 1.00 97.06 80 PRO A CA 1
ATOM 625 C C . PRO A 1 80 ? 2.287 -9.881 -3.316 1.00 97.06 80 PRO A C 1
ATOM 627 O O . PRO A 1 80 ? 3.169 -10.733 -3.193 1.00 97.06 80 PRO A O 1
ATOM 630 N N . ALA A 1 81 ? 1.488 -9.559 -2.306 1.00 97.06 81 ALA A N 1
ATOM 631 C CA . ALA A 1 81 ? 1.524 -10.231 -1.015 1.00 97.06 81 ALA A CA 1
ATOM 632 C C . ALA A 1 81 ? 0.154 -10.262 -0.343 1.00 97.06 81 ALA A C 1
ATOM 634 O O . ALA A 1 81 ? -0.75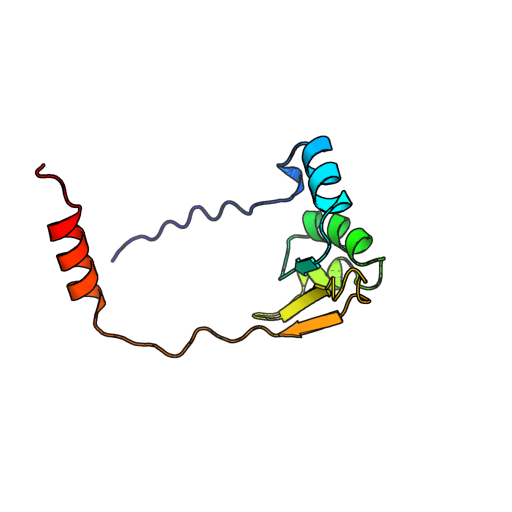4 -9.508 -0.693 1.00 97.06 81 ALA A O 1
ATOM 635 N N . THR A 1 82 ? 0.035 -11.115 0.673 1.00 96.44 82 THR A N 1
ATOM 636 C CA . THR A 1 82 ? -1.170 -11.252 1.490 1.00 96.44 82 THR A CA 1
ATOM 637 C C . THR A 1 82 ? -0.832 -11.011 2.954 1.00 96.44 82 THR A C 1
ATOM 639 O O . THR A 1 82 ? 0.096 -11.601 3.507 1.00 96.44 82 THR A O 1
ATOM 642 N N . THR A 1 83 ? -1.598 -10.137 3.594 1.00 95.19 83 THR A N 1
ATOM 643 C CA . THR A 1 83 ? -1.468 -9.814 5.015 1.00 95.19 83 THR A CA 1
ATOM 644 C C . THR A 1 83 ? -2.168 -10.844 5.894 1.00 95.19 83 THR A C 1
ATOM 646 O O . THR A 1 83 ? -3.083 -11.554 5.474 1.00 95.19 83 THR A O 1
ATOM 649 N N . LEU A 1 84 ? -1.731 -10.933 7.149 1.00 92.62 84 LEU A N 1
ATOM 650 C CA . LEU A 1 84 ? -2.363 -11.820 8.118 1.00 92.62 84 LEU A CA 1
ATOM 651 C C . LEU A 1 84 ? -3.791 -11.342 8.433 1.00 92.62 84 LEU A C 1
ATOM 653 O O . LEU A 1 84 ? -4.026 -10.136 8.567 1.00 92.62 84 LEU A O 1
ATOM 657 N N . PRO A 1 85 ? -4.751 -12.267 8.615 1.00 85.06 85 PRO 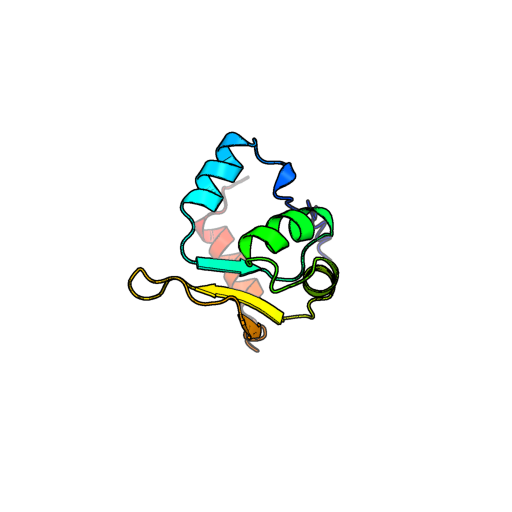A N 1
ATOM 658 C CA . PRO A 1 85 ? -6.070 -11.904 9.102 1.00 85.06 85 PRO A CA 1
ATOM 659 C C . PRO A 1 85 ? -5.979 -11.352 10.528 1.00 85.06 85 PRO A C 1
ATOM 661 O O . PRO A 1 85 ? -4.995 -11.563 11.242 1.00 85.06 85 PRO A O 1
ATOM 664 N N . LEU A 1 86 ? -7.043 -10.676 10.973 1.00 81.00 86 LEU A N 1
ATOM 665 C CA . LEU A 1 86 ? -7.140 -10.260 12.370 1.00 81.00 86 LEU A CA 1
ATOM 666 C C . LEU A 1 86 ? -6.953 -11.489 13.272 1.00 81.00 86 LEU A C 1
ATOM 668 O O . LEU A 1 86 ? -7.615 -12.508 13.039 1.00 81.00 86 LEU A O 1
ATOM 672 N N . PRO A 1 87 ? -6.082 -11.414 14.292 1.00 79.62 87 PRO A N 1
ATOM 673 C CA . PRO A 1 87 ? -5.889 -12.529 15.201 1.00 79.62 87 PRO A CA 1
ATOM 674 C C . PRO A 1 87 ? -7.224 -12.885 15.859 1.00 79.62 87 PRO A C 1
ATOM 676 O O . P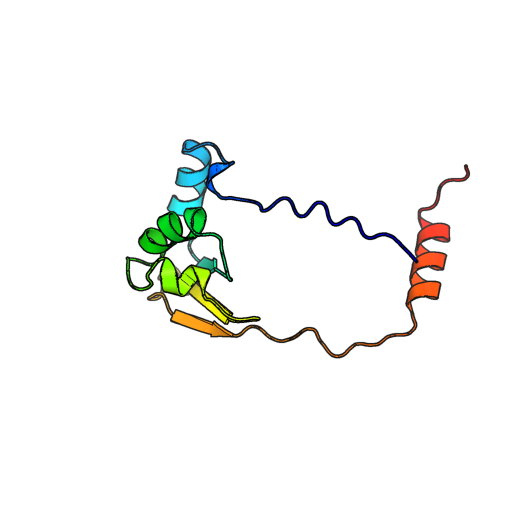RO A 1 87 ? -8.014 -12.002 16.203 1.00 79.62 87 PRO A O 1
ATOM 679 N N . ALA A 1 88 ? -7.469 -14.178 16.074 1.00 78.50 88 ALA A N 1
ATOM 680 C CA . ALA A 1 88 ? -8.686 -14.699 16.701 1.00 78.50 88 ALA A CA 1
ATOM 681 C C . ALA A 1 88 ? -8.752 -14.416 18.221 1.00 78.50 88 ALA A C 1
ATOM 683 O O . ALA A 1 88 ? -9.185 -15.251 19.012 1.00 78.50 88 ALA A O 1
ATOM 684 N N . LEU A 1 89 ? -8.308 -13.237 18.657 1.00 69.00 89 LEU A N 1
ATOM 685 C CA . LEU A 1 89 ? -8.327 -12.802 20.047 1.00 69.00 89 LEU A CA 1
ATOM 686 C C . LEU A 1 89 ? -9.724 -12.286 20.399 1.00 69.00 89 LEU A C 1
ATOM 688 O O . LEU A 1 89 ? -10.000 -11.089 20.361 1.00 69.00 89 LEU A O 1
ATOM 692 N N . LYS A 1 90 ? -10.618 -13.202 20.775 1.00 68.50 90 LYS A N 1
ATOM 693 C CA . LYS A 1 90 ? -11.802 -12.849 21.563 1.00 68.50 90 LYS A CA 1
ATOM 694 C C . LYS A 1 90 ? -11.392 -12.823 23.030 1.00 68.50 90 LYS A C 1
ATOM 696 O O . LYS A 1 90 ? -11.287 -13.871 23.655 1.00 68.50 90 LYS A O 1
ATOM 701 N N . ASN A 1 91 ? -11.129 -11.639 23.575 1.00 74.06 91 ASN A N 1
ATOM 702 C CA . ASN A 1 91 ? -11.058 -11.467 25.022 1.00 74.06 91 ASN A CA 1
ATOM 703 C C . ASN A 1 91 ? -12.325 -10.757 25.519 1.00 74.06 91 ASN A C 1
ATOM 705 O O . ASN A 1 91 ? -12.805 -9.800 24.918 1.00 74.06 91 ASN A O 1
ATOM 709 N N . GLU A 1 92 ? -12.877 -11.218 26.637 1.00 79.69 92 GLU A N 1
ATOM 710 C CA . GLU A 1 92 ? -14.049 -10.605 27.288 1.00 79.69 92 GLU A CA 1
ATOM 711 C C . GLU A 1 92 ? -13.634 -9.426 28.188 1.00 79.69 92 GLU A C 1
ATOM 713 O O . GLU A 1 92 ? -14.287 -9.070 29.160 1.00 79.69 92 GLU A O 1
ATOM 718 N N . ASN A 1 93 ? -12.496 -8.797 27.879 1.00 86.50 93 ASN A N 1
ATOM 719 C CA . ASN A 1 93 ? -11.895 -7.765 28.721 1.00 86.50 93 ASN A CA 1
ATOM 720 C C . ASN A 1 93 ? -12.448 -6.365 28.441 1.00 86.50 93 ASN A C 1
ATOM 722 O O . ASN A 1 93 ? -11.989 -5.402 29.054 1.00 86.50 93 ASN A O 1
ATOM 726 N N . LYS A 1 94 ? -13.408 -6.223 27.522 1.00 85.44 94 LYS A N 1
ATOM 727 C CA . LYS A 1 94 ? -13.930 -4.925 27.087 1.00 85.44 94 LYS A CA 1
ATOM 728 C C . LYS A 1 94 ? -14.438 -4.094 28.266 1.00 85.44 94 LYS A C 1
ATOM 730 O O . LYS A 1 94 ? -14.003 -2.954 28.430 1.00 85.44 94 LYS A O 1
ATOM 735 N N . GLU A 1 95 ? -15.309 -4.651 29.108 1.00 88.88 95 GLU A N 1
ATOM 736 C CA . GLU A 1 95 ? -15.858 -3.950 30.276 1.00 88.88 95 GLU A CA 1
ATOM 737 C C . GLU A 1 95 ? -14.749 -3.560 31.259 1.00 88.88 95 GLU A C 1
ATOM 739 O O . GLU A 1 95 ? -14.728 -2.436 31.767 1.00 88.88 95 GLU A O 1
ATOM 744 N N . LYS A 1 96 ? -13.782 -4.461 31.477 1.00 90.19 96 LYS A N 1
ATOM 745 C CA . LYS A 1 96 ? -12.636 -4.230 32.363 1.00 90.19 96 LYS A CA 1
ATOM 746 C C . LYS A 1 96 ? -11.742 -3.095 31.855 1.00 90.19 96 LYS A C 1
ATOM 748 O O . LYS A 1 96 ? -11.359 -2.233 32.642 1.00 90.19 96 LYS A O 1
ATOM 753 N N . ILE A 1 97 ? -11.450 -3.060 30.553 1.00 90.31 97 ILE A N 1
ATOM 754 C CA . ILE A 1 97 ? -10.645 -2.010 29.912 1.00 90.31 97 ILE A CA 1
ATOM 755 C C . ILE A 1 97 ? -11.355 -0.657 30.015 1.00 90.31 97 ILE A C 1
ATOM 757 O O . ILE A 1 97 ? -10.734 0.326 30.415 1.00 90.31 97 ILE A O 1
ATOM 761 N N . ILE A 1 98 ? -12.658 -0.603 29.715 1.00 89.25 98 ILE A N 1
ATOM 762 C CA . ILE A 1 98 ? -13.442 0.639 29.804 1.00 89.25 98 ILE A CA 1
ATOM 763 C C . ILE A 1 98 ? -13.464 1.158 31.245 1.00 89.25 98 ILE A C 1
ATOM 765 O O . ILE A 1 98 ? -13.262 2.353 31.463 1.00 89.25 98 ILE A O 1
ATOM 769 N N . LYS A 1 99 ? -13.682 0.277 32.228 1.00 92.69 99 LYS A N 1
ATOM 770 C CA . LYS A 1 99 ? -13.682 0.647 33.648 1.00 92.69 99 LYS A CA 1
ATOM 771 C C . LYS A 1 99 ? -12.329 1.223 34.074 1.00 92.69 99 LYS A C 1
ATOM 773 O O . LYS A 1 99 ? -12.289 2.345 34.569 1.00 92.69 99 LYS A O 1
ATOM 778 N N . LEU A 1 100 ? -11.235 0.507 33.809 1.00 93.94 100 LEU A N 1
ATOM 779 C CA . LEU A 1 100 ? -9.882 0.947 34.170 1.00 93.94 100 LEU A CA 1
ATOM 780 C C . LEU A 1 100 ? -9.487 2.256 33.474 1.00 93.94 100 LEU A C 1
ATOM 782 O O . LEU A 1 100 ? -8.863 3.120 34.087 1.00 93.94 100 LEU A O 1
ATOM 786 N N . SER A 1 101 ? -9.865 2.427 32.204 1.00 93.31 101 SER A N 1
ATOM 787 C CA . SER A 1 101 ? -9.617 3.665 31.460 1.00 93.31 101 SER A CA 1
ATOM 788 C C . SER A 1 101 ? -10.358 4.853 32.084 1.00 93.31 101 SER A C 1
ATOM 790 O O . SER A 1 101 ? -9.749 5.898 32.309 1.00 93.31 101 SER A O 1
ATOM 792 N N . LYS A 1 102 ? -11.638 4.683 32.448 1.00 91.00 102 LYS A N 1
ATOM 793 C CA . LYS A 1 102 ? -12.425 5.722 33.132 1.00 91.00 102 LYS A CA 1
ATOM 794 C C . LYS A 1 102 ? -11.881 6.056 34.519 1.00 91.00 102 LYS A C 1
ATOM 796 O O . LYS A 1 102 ? -11.831 7.227 34.862 1.00 91.00 102 LYS A O 1
ATOM 801 N N . GLU A 1 103 ? -11.461 5.062 35.296 1.00 91.12 103 GLU A N 1
ATOM 802 C CA . GLU A 1 103 ? -10.867 5.288 36.621 1.00 91.12 103 GLU A CA 1
ATOM 803 C C . GLU A 1 103 ? -9.550 6.065 36.538 1.00 91.12 103 GLU A C 1
ATOM 805 O O . GLU A 1 103 ? -9.290 6.929 37.370 1.00 91.12 103 GLU A O 1
ATOM 810 N N . ARG A 1 104 ? -8.717 5.770 35.534 1.00 92.50 104 ARG A N 1
ATOM 811 C CA . ARG A 1 104 ? -7.381 6.364 35.414 1.00 92.50 104 ARG A CA 1
ATOM 812 C C . ARG A 1 104 ? -7.365 7.713 34.693 1.00 92.50 104 ARG A C 1
ATOM 814 O O . ARG A 1 104 ? -6.547 8.561 35.034 1.00 92.50 104 ARG A O 1
ATOM 821 N N . TYR A 1 105 ? -8.227 7.901 33.696 1.00 92.56 105 TYR A N 1
ATOM 822 C CA . TYR A 1 105 ? -8.196 9.070 32.805 1.00 92.56 105 TYR A CA 1
ATOM 823 C C . TYR A 1 105 ? -9.512 9.858 32.767 1.00 92.56 105 TYR A C 1
ATOM 825 O O . TYR A 1 105 ? -9.559 10.941 32.183 1.00 92.56 105 TYR A O 1
ATOM 833 N N . GLY A 1 106 ? -10.588 9.341 33.365 1.00 87.38 106 GLY A N 1
ATOM 834 C CA . GLY A 1 106 ? -11.862 10.046 33.445 1.00 87.38 106 GLY A CA 1
ATOM 835 C C . GLY A 1 106 ? -11.762 11.247 34.380 1.00 87.38 106 GLY A C 1
ATOM 836 O O . GLY A 1 106 ? -11.347 11.126 35.530 1.00 87.38 106 GLY A O 1
ATOM 837 N N . ARG A 1 107 ? -12.161 12.424 33.895 1.00 81.94 107 ARG A N 1
ATOM 838 C CA . ARG A 1 107 ? -12.343 13.607 34.744 1.00 81.94 107 ARG A CA 1
ATOM 839 C C . ARG A 1 107 ? -13.724 13.547 35.390 1.00 81.94 107 ARG A C 1
ATOM 841 O O . ARG A 1 107 ? -14.675 13.095 34.754 1.00 81.94 107 ARG A O 1
ATOM 848 N N . LYS A 1 108 ? -13.834 14.012 36.638 1.00 73.38 108 LYS A N 1
ATOM 849 C CA . LYS A 1 108 ? -15.144 14.283 37.243 1.00 73.38 108 LYS A CA 1
ATOM 850 C C . LYS A 1 108 ? -15.850 15.331 36.384 1.00 73.38 108 LYS A C 1
ATOM 852 O O . LYS A 1 108 ? -15.256 16.371 36.103 1.00 73.38 108 LYS A O 1
ATOM 857 N N . VAL A 1 109 ? -17.060 14.995 35.949 1.00 66.31 109 VAL A N 1
ATOM 858 C CA . VAL A 1 109 ? -17.998 15.940 35.336 1.00 66.31 109 VAL A CA 1
ATOM 859 C C . VAL A 1 109 ? -18.679 16.716 36.450 1.00 66.31 109 VAL A C 1
ATOM 861 O O . VAL A 1 109 ? -19.007 16.063 37.470 1.00 66.31 109 VAL A O 1
#

Organism: NCBI:txid1802055

Sequence (109 aa):
MFPCGRDHRELQVEQLELEIQKAIFGNVGSLISFVVGARDAHLLTFEFAEIYSENELVSLGKYETVLKLSIDGMTSAPFPATTLPLPALKNENKEKIIKLSKERYGRKV

Secondary structure (DSSP, 8-state):
------------GGGS-HHHHHHHHTT-S-EEE-S--HHHHHHHHHHTTTSS-HHHHHH--TTEEEEE-EETTEEPPPEEEEPPPPP----S-HHHHHHHHHHHHPPP-